Protein AF-A0A017RWL9-F1 (afdb_monomer)

InterPro domains:
  IPR001633 EAL domain [PF00563] (2-41)
  IPR001633 EAL domain [PS50883] (1-55)
  IPR035919 EAL domain superfamily [G3DSA:3.20.20.450] (1-57)
  IPR035919 EAL domain superfamily [SSF141868] (2-52)

Sequence (60 aa):
MNIASKMGIEVIAEGVENKEQYNTLKEIGVEKFQGYYISKPKEMDKLLIDIKKHNSILCL

Secondary structure (DSSP, 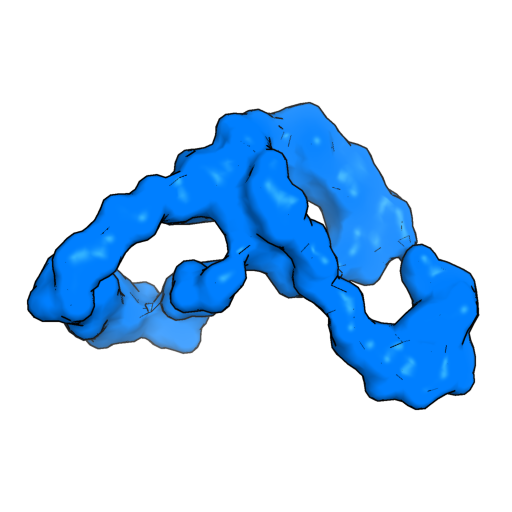8-state):
-HHHHHTT---EE----SHHHHHHHHHTT--EE-STTT-----HHHHHHHHHH-TT----

Foldseek 3Di:
DVVCVVVVHADEAEADQDDVSVVVCVVVPHDHYEHVHLNDDDDPVVVVVVCVVDVDSPHD

Organism: NCBI:txid1403537

Solvent-accessible surface area (backbone atoms only — not comparable to full-atom values): 3716 Å² total; per-residue (Å²): 90,76,68,40,61,76,69,72,47,87,58,71,46,73,74,33,64,43,69,67,59,48,50,54,42,42,74,61,61,52,83,40,64,21,23,59,56,80,49,68,93,67,58,68,73,59,46,54,53,50,40,75,75,35,99,71,70,67,86,106

Structure (mmCIF, N/CA/C/O backbone):
data_AF-A0A017RWL9-F1
#
_entry.id   AF-A0A017RWL9-F1
#
loop_
_atom_site.group_PDB
_atom_site.id
_atom_site.type_symbol
_atom_site.label_atom_id
_atom_site.label_alt_id
_atom_site.label_comp_id
_atom_site.label_asym_id
_atom_site.label_entity_id
_atom_site.label_seq_id
_atom_site.pdbx_PDB_ins_code
_atom_site.Cartn_x
_atom_site.Cartn_y
_atom_site.Cartn_z
_atom_site.occupancy
_atom_site.B_iso_or_equiv
_atom_site.auth_seq_id
_atom_site.auth_comp_id
_atom_site.auth_asym_id
_atom_site.auth_atom_id
_atom_site.pdbx_PDB_model_num
ATOM 1 N N . MET A 1 1 ? -12.542 3.220 8.479 1.00 83.31 1 MET A N 1
ATOM 2 C CA . MET A 1 1 ? -12.999 1.838 8.757 1.00 83.31 1 MET A CA 1
ATOM 3 C C . MET A 1 1 ? -14.463 1.722 9.182 1.00 83.31 1 MET A C 1
ATOM 5 O O . MET A 1 1 ? -15.155 0.915 8.593 1.00 83.31 1 MET A O 1
ATOM 9 N N . ASN A 1 2 ? -14.991 2.540 10.103 1.00 85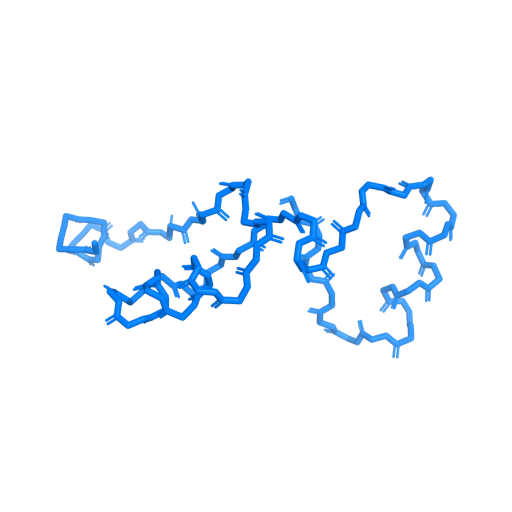.94 2 ASN A N 1
ATOM 10 C CA . ASN A 1 2 ? -16.342 2.383 10.692 1.00 85.94 2 ASN A CA 1
ATOM 11 C C . ASN A 1 2 ? -17.501 2.036 9.715 1.00 85.94 2 ASN A C 1
ATOM 13 O O . ASN A 1 2 ? -18.223 1.076 9.958 1.00 85.94 2 ASN A O 1
ATOM 17 N N . ILE A 1 3 ? -17.676 2.770 8.607 1.00 93.56 3 ILE A N 1
ATOM 18 C CA . ILE A 1 3 ? -18.755 2.494 7.631 1.00 93.56 3 ILE A CA 1
ATOM 19 C C . ILE A 1 3 ? -18.478 1.202 6.854 1.00 93.56 3 ILE A C 1
ATOM 21 O O . ILE A 1 3 ? -19.301 0.294 6.858 1.00 93.56 3 ILE A O 1
ATOM 25 N N . ALA A 1 4 ? -17.302 1.109 6.232 1.00 93.25 4 ALA A N 1
ATOM 2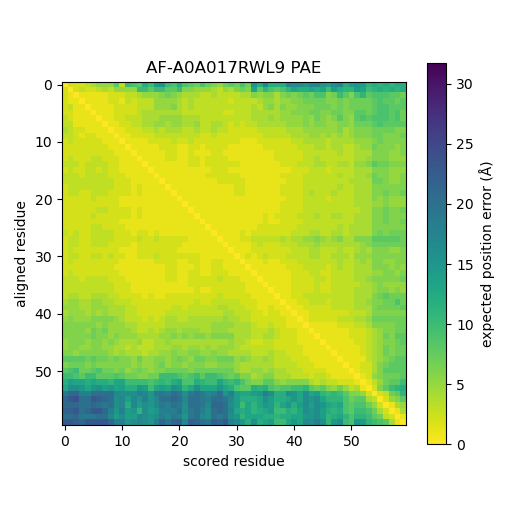6 C CA . ALA A 1 4 ? -16.926 -0.034 5.408 1.00 93.25 4 ALA A CA 1
ATOM 27 C C . ALA A 1 4 ? -16.959 -1.351 6.200 1.00 93.25 4 ALA A C 1
ATOM 29 O O . ALA A 1 4 ? -17.585 -2.309 5.760 1.00 93.25 4 ALA A O 1
ATOM 30 N N . SER A 1 5 ? -16.412 -1.365 7.421 1.00 89.50 5 SER A N 1
ATOM 31 C CA . SER A 1 5 ? -16.438 -2.535 8.304 1.00 89.50 5 SER A CA 1
ATOM 32 C C . SER A 1 5 ? -17.862 -2.963 8.666 1.00 89.50 5 SER A C 1
ATOM 34 O O . SER A 1 5 ? -18.159 -4.152 8.651 1.00 89.50 5 SER A O 1
ATOM 36 N N . LYS A 1 6 ? -18.772 -2.017 8.943 1.00 94.88 6 LYS A N 1
ATOM 37 C CA . LYS A 1 6 ? -20.188 -2.327 9.225 1.00 94.88 6 LYS A CA 1
ATOM 38 C C . LYS A 1 6 ? -20.929 -2.888 8.015 1.00 94.88 6 LYS A C 1
ATOM 40 O O . LYS A 1 6 ? -21.887 -3.632 8.185 1.00 94.88 6 LYS A O 1
ATOM 45 N N . MET A 1 7 ? -20.501 -2.513 6.815 1.00 95.75 7 MET A N 1
ATOM 46 C CA . MET A 1 7 ? -21.090 -2.964 5.557 1.00 95.75 7 MET A CA 1
ATOM 47 C C . MET A 1 7 ? -20.403 -4.213 4.988 1.00 95.75 7 MET A C 1
ATOM 49 O O . MET A 1 7 ? -20.812 -4.686 3.933 1.00 95.75 7 MET A O 1
ATOM 53 N N . GLY A 1 8 ? -19.364 -4.741 5.649 1.00 92.62 8 GLY A N 1
ATOM 54 C CA . GLY A 1 8 ? -18.565 -5.851 5.123 1.00 92.62 8 GLY A CA 1
ATOM 55 C C . GLY A 1 8 ? -17.801 -5.502 3.840 1.00 92.62 8 GLY A C 1
ATOM 56 O O . GLY A 1 8 ? -17.519 -6.383 3.036 1.00 92.62 8 GLY A O 1
ATOM 57 N N . ILE A 1 9 ? -17.502 -4.218 3.623 1.00 94.44 9 ILE A N 1
ATOM 58 C CA . ILE A 1 9 ? -16.775 -3.724 2.452 1.00 94.44 9 ILE A CA 1
ATOM 59 C C . ILE A 1 9 ? -15.280 -3.709 2.763 1.00 94.44 9 ILE A C 1
ATOM 61 O O . ILE A 1 9 ? -14.842 -3.114 3.750 1.00 94.44 9 ILE A O 1
ATOM 65 N N . GLU A 1 10 ? -14.493 -4.319 1.883 1.00 91.50 10 GLU A N 1
ATOM 66 C CA . GLU A 1 10 ? -13.037 -4.230 1.928 1.00 91.50 10 GLU A CA 1
ATOM 67 C C . GLU A 1 10 ? -12.559 -2.856 1.444 1.00 91.50 10 GLU A C 1
ATOM 69 O O . GLU A 1 10 ? -13.049 -2.323 0.448 1.00 91.50 10 GLU A O 1
ATOM 74 N N . VAL A 1 11 ? -11.571 -2.289 2.138 1.00 92.56 11 VAL A N 1
ATOM 75 C CA . VAL A 1 11 ? -10.972 -0.992 1.795 1.00 92.56 11 VAL A CA 1
ATOM 76 C C . VAL A 1 11 ? -9.524 -1.196 1.372 1.00 92.56 11 VAL A C 1
ATOM 78 O O . VAL A 1 11 ? -8.760 -1.865 2.070 1.00 92.56 11 VAL A O 1
ATOM 81 N N . ILE A 1 12 ? -9.148 -0.569 0.258 1.00 94.12 12 ILE A N 1
ATOM 82 C CA . ILE A 1 12 ? -7.765 -0.412 -0.189 1.00 94.12 12 ILE A CA 1
ATOM 83 C C . ILE A 1 12 ? -7.359 1.058 -0.080 1.00 94.12 12 ILE A C 1
ATOM 85 O O . ILE A 1 12 ? -8.130 1.946 -0.443 1.00 94.12 12 ILE A O 1
ATOM 89 N N . ALA A 1 13 ? -6.165 1.319 0.450 1.00 94.94 13 ALA A N 1
ATOM 90 C CA . ALA A 1 13 ? -5.542 2.634 0.357 1.00 94.94 13 ALA A CA 1
ATOM 91 C C . ALA A 1 13 ? -4.579 2.669 -0.834 1.00 94.94 13 ALA A C 1
ATOM 93 O O . ALA A 1 13 ? -3.566 1.970 -0.829 1.00 94.94 13 ALA A O 1
ATOM 94 N N . GLU A 1 14 ? -4.898 3.492 -1.828 1.00 96.06 14 GLU A N 1
ATOM 95 C CA . GLU A 1 14 ? -4.082 3.725 -3.022 1.00 96.06 14 GLU A CA 1
ATOM 96 C C . GLU A 1 14 ? -3.164 4.943 -2.840 1.00 96.06 14 GLU A C 1
ATOM 98 O O . GLU A 1 14 ? -3.487 5.879 -2.105 1.00 96.06 14 GLU A O 1
ATOM 103 N N . GLY A 1 15 ? -2.009 4.938 -3.509 1.00 94.75 15 GLY A N 1
ATOM 104 C CA . GLY A 1 15 ? -1.048 6.045 -3.459 1.00 94.75 15 GLY A CA 1
ATOM 105 C C . GLY A 1 15 ? -0.210 6.140 -2.176 1.00 94.75 15 GLY A C 1
ATOM 106 O O . GLY A 1 15 ? 0.214 7.229 -1.804 1.00 94.75 15 GLY A O 1
ATOM 107 N N . VAL A 1 16 ? 0.057 5.029 -1.481 1.00 96.62 16 VAL A N 1
ATOM 108 C CA . VAL A 1 16 ? 0.956 5.014 -0.310 1.00 96.62 16 VAL A CA 1
ATOM 109 C C . VAL A 1 16 ?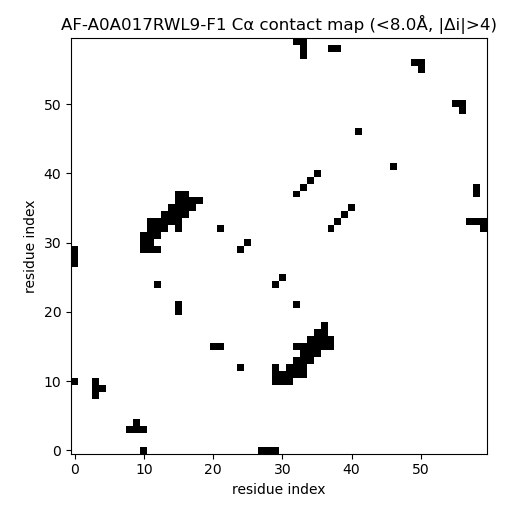 2.422 5.096 -0.749 1.00 96.62 16 VAL A C 1
ATOM 111 O O . VAL A 1 16 ? 2.987 4.151 -1.304 1.00 96.62 16 VAL A O 1
ATOM 114 N N . GLU A 1 17 ? 3.068 6.223 -0.479 1.00 97.50 17 GLU A N 1
ATOM 115 C CA . GLU A 1 17 ? 4.418 6.541 -0.957 1.00 97.50 17 GLU A CA 1
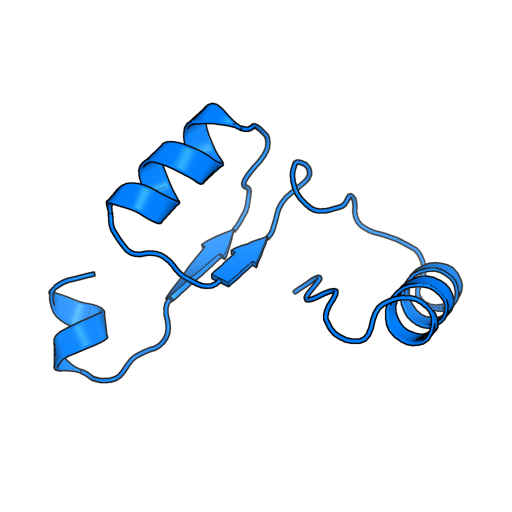ATOM 116 C C . GLU A 1 17 ? 5.499 6.393 0.116 1.00 97.50 17 GLU A C 1
ATOM 118 O O . GLU A 1 17 ? 6.671 6.203 -0.217 1.00 97.50 17 GLU A O 1
ATOM 123 N N . ASN A 1 18 ? 5.130 6.421 1.402 1.00 97.69 18 ASN A N 1
ATOM 124 C CA . ASN A 1 18 ? 6.091 6.307 2.498 1.00 97.69 18 ASN A CA 1
ATOM 125 C C . ASN A 1 18 ? 5.577 5.530 3.728 1.00 97.69 18 ASN A C 1
ATOM 127 O O . ASN A 1 18 ? 4.397 5.203 3.868 1.00 97.69 18 ASN A O 1
ATOM 131 N N . LYS A 1 19 ? 6.511 5.237 4.644 1.00 97.75 19 LYS A N 1
ATOM 132 C CA . LYS A 1 19 ? 6.275 4.449 5.864 1.00 97.75 19 LYS A CA 1
ATOM 133 C C . LYS A 1 19 ? 5.313 5.121 6.846 1.00 97.75 19 LYS A C 1
ATOM 135 O O . LYS A 1 19 ? 4.575 4.426 7.535 1.00 97.75 19 LYS A O 1
ATOM 140 N N . GLU A 1 20 ? 5.329 6.447 6.934 1.00 98.44 20 GLU A N 1
ATOM 141 C CA . GLU A 1 20 ? 4.468 7.196 7.855 1.00 98.44 20 GLU A CA 1
ATOM 142 C C . GLU A 1 20 ? 2.994 7.086 7.448 1.00 98.44 20 GLU A C 1
ATOM 144 O O . GLU A 1 20 ? 2.143 6.768 8.282 1.00 98.44 20 GLU A O 1
ATOM 149 N N . GLN A 1 21 ? 2.707 7.239 6.151 1.00 98.25 21 GLN A N 1
ATOM 150 C CA . GLN A 1 21 ? 1.376 7.018 5.580 1.00 98.25 21 GLN A CA 1
ATOM 151 C C . GLN A 1 21 ? 0.907 5.581 5.819 1.00 98.25 21 GLN A C 1
ATOM 153 O O . GLN A 1 21 ? -0.203 5.368 6.306 1.00 98.25 21 GLN A O 1
ATOM 158 N N . TYR A 1 22 ? 1.766 4.597 5.526 1.00 97.31 22 TYR A N 1
ATOM 159 C CA . TYR A 1 22 ? 1.461 3.184 5.758 1.00 97.31 22 TYR A CA 1
ATOM 160 C C . TYR A 1 22 ? 1.104 2.911 7.224 1.00 97.31 22 TYR A C 1
ATOM 162 O O . TYR A 1 22 ? 0.069 2.309 7.498 1.00 97.31 22 TYR A O 1
ATOM 170 N N . ASN A 1 23 ? 1.932 3.379 8.163 1.00 98.12 23 ASN A N 1
ATOM 171 C CA . ASN A 1 23 ? 1.706 3.174 9.592 1.00 98.12 23 ASN A CA 1
ATOM 172 C C . ASN A 1 23 ? 0.396 3.823 10.051 1.00 98.12 23 ASN A C 1
ATOM 174 O O . ASN A 1 23 ? -0.418 3.151 10.676 1.00 98.12 23 ASN A O 1
ATOM 178 N N . THR A 1 24 ? 0.152 5.077 9.666 1.00 98.06 24 THR A N 1
ATOM 179 C CA . THR A 1 24 ? -1.082 5.799 10.013 1.00 98.06 24 THR A CA 1
ATOM 180 C C . THR A 1 24 ? -2.327 5.061 9.515 1.00 98.06 24 THR A C 1
ATOM 182 O O . THR A 1 24 ? -3.277 4.830 10.260 1.00 98.06 24 THR A O 1
ATOM 185 N N . LEU A 1 25 ? -2.331 4.646 8.246 1.00 96.25 25 LEU A N 1
ATOM 186 C CA . LEU A 1 25 ? -3.467 3.944 7.645 1.00 96.25 25 LEU A CA 1
ATOM 187 C C . LEU A 1 25 ? -3.674 2.555 8.263 1.00 96.25 25 LEU A C 1
ATOM 189 O O . LEU A 1 25 ? -4.814 2.137 8.476 1.00 96.25 25 LEU A O 1
ATOM 193 N N . LYS A 1 26 ? -2.581 1.866 8.600 1.00 95.12 26 LYS A N 1
ATOM 194 C CA . LYS A 1 26 ? -2.612 0.583 9.304 1.00 95.12 26 LYS A CA 1
ATOM 195 C C . LYS A 1 26 ? -3.191 0.715 10.711 1.00 95.12 26 LYS A C 1
A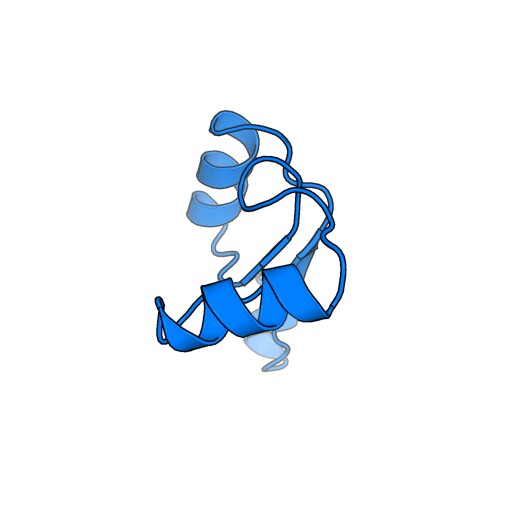TOM 197 O O . LYS A 1 26 ? -4.016 -0.106 11.095 1.00 95.12 26 LYS A O 1
ATOM 202 N N . GLU A 1 27 ? -2.814 1.751 11.456 1.00 97.06 27 GLU A N 1
ATOM 203 C CA . GLU A 1 27 ? -3.360 2.042 12.790 1.00 97.06 27 GLU A CA 1
ATOM 204 C C . GLU A 1 27 ? -4.864 2.347 12.746 1.00 97.06 27 GLU A C 1
ATOM 206 O O . GLU A 1 27 ? -5.607 1.952 13.642 1.00 97.06 27 GLU A O 1
ATOM 211 N N . ILE A 1 28 ? -5.338 2.982 11.669 1.00 93.94 28 ILE A N 1
ATOM 212 C CA . ILE A 1 28 ? -6.766 3.260 11.443 1.00 93.94 28 ILE A CA 1
ATOM 213 C C . ILE A 1 28 ? -7.534 1.994 11.005 1.00 93.94 28 ILE A C 1
ATOM 215 O O . ILE A 1 28 ? -8.769 1.994 11.007 1.00 93.94 28 ILE A O 1
ATOM 219 N N . GLY A 1 29 ? -6.826 0.905 10.683 1.00 92.31 29 GLY A N 1
ATOM 220 C CA . GLY A 1 29 ? -7.381 -0.414 10.377 1.00 92.31 29 GLY A CA 1
ATOM 221 C C . GLY A 1 29 ? -7.510 -0.730 8.887 1.00 92.31 29 GLY A C 1
ATOM 222 O O . GLY A 1 29 ? -8.291 -1.604 8.529 1.00 92.31 29 GLY A O 1
ATOM 223 N N . VAL A 1 30 ? -6.797 -0.025 8.004 1.00 94.19 30 VAL A N 1
ATOM 224 C CA . VAL A 1 30 ? -6.717 -0.412 6.586 1.00 94.19 30 VAL A CA 1
ATOM 225 C C . VAL A 1 30 ? -5.867 -1.679 6.448 1.00 94.19 30 VAL A C 1
ATOM 227 O O . VAL A 1 30 ? -4.804 -1.789 7.057 1.00 94.19 30 VAL A O 1
ATOM 230 N N . GLU A 1 31 ? -6.324 -2.629 5.631 1.00 91.19 31 GLU A N 1
ATOM 231 C CA . GLU A 1 31 ? -5.674 -3.939 5.467 1.00 91.19 31 GLU A CA 1
ATOM 232 C C . GLU A 1 31 ? -5.027 -4.130 4.088 1.00 91.19 31 GLU A C 1
ATOM 234 O O . GLU A 1 31 ? -4.073 -4.899 3.957 1.00 91.19 31 GLU A O 1
ATOM 239 N N . LYS A 1 32 ? -5.510 -3.418 3.061 1.00 92.25 32 LYS A N 1
ATOM 240 C CA . LYS A 1 32 ? -4.993 -3.488 1.688 1.00 92.25 32 LYS A CA 1
ATOM 241 C C . LYS A 1 32 ? -4.370 -2.157 1.287 1.00 92.25 32 LYS A C 1
ATOM 243 O O . LYS A 1 32 ? -4.919 -1.094 1.571 1.00 92.25 32 LYS A O 1
ATOM 248 N N . PHE A 1 33 ? -3.230 -2.222 0.609 1.00 93.31 33 PHE A N 1
ATOM 249 C CA . PHE A 1 33 ? -2.427 -1.050 0.278 1.00 93.31 33 PHE A CA 1
ATOM 250 C C . PHE A 1 33 ? -1.858 -1.162 -1.129 1.00 93.31 33 PHE A C 1
ATOM 252 O O . PHE A 1 33 ? -1.374 -2.223 -1.519 1.00 93.31 33 PHE A O 1
ATOM 259 N N . GLN A 1 34 ? -1.824 -0.034 -1.823 1.00 94.00 34 GLN A N 1
ATOM 260 C CA . GLN A 1 34 ? -1.107 0.157 -3.071 1.00 94.00 34 GLN A CA 1
ATOM 261 C C . GLN A 1 34 ? -0.326 1.461 -2.998 1.00 94.00 34 GLN A C 1
ATOM 263 O O . GLN A 1 34 ? -0.813 2.479 -2.514 1.00 94.00 34 GLN A O 1
ATOM 268 N N . GLY A 1 35 ? 0.893 1.443 -3.519 1.00 93.62 35 GLY A N 1
ATOM 269 C CA . GLY A 1 35 ? 1.662 2.649 -3.771 1.00 93.62 35 GLY A CA 1
ATOM 270 C C . GLY A 1 35 ? 3.152 2.362 -3.843 1.00 93.62 35 GLY A C 1
ATOM 271 O O . GLY A 1 35 ? 3.598 1.228 -3.650 1.00 93.62 35 GLY A O 1
ATOM 272 N N . TYR A 1 36 ? 3.936 3.401 -4.119 1.00 94.12 36 TYR A N 1
ATOM 273 C CA . TYR A 1 36 ? 5.375 3.274 -4.361 1.00 94.12 36 TYR A CA 1
ATOM 274 C C . TYR A 1 36 ? 6.160 2.788 -3.140 1.00 94.12 36 TYR A C 1
ATOM 276 O O . TYR A 1 36 ? 7.246 2.235 -3.318 1.00 94.12 36 TYR A O 1
ATOM 284 N N . TYR A 1 37 ? 5.610 2.937 -1.931 1.00 94.19 37 TYR A N 1
ATOM 285 C CA . TYR A 1 37 ? 6.176 2.339 -0.723 1.00 94.19 37 TYR A CA 1
ATOM 286 C C . TYR A 1 37 ? 6.158 0.805 -0.764 1.00 94.19 37 TYR A C 1
ATOM 288 O O . TYR A 1 37 ? 7.066 0.161 -0.241 1.00 94.19 37 TYR A O 1
ATOM 296 N N . ILE A 1 38 ? 5.136 0.223 -1.398 1.00 90.50 38 ILE A N 1
ATOM 297 C CA . ILE A 1 38 ? 4.957 -1.227 -1.537 1.00 90.50 38 ILE A CA 1
ATOM 298 C C . ILE A 1 38 ? 5.704 -1.726 -2.777 1.00 90.50 38 ILE A C 1
ATOM 300 O O . ILE A 1 38 ? 6.546 -2.623 -2.712 1.00 90.50 38 ILE A O 1
ATOM 304 N N . SER A 1 39 ? 5.396 -1.136 -3.931 1.00 89.56 39 SER A N 1
ATOM 305 C CA . SER A 1 39 ? 6.081 -1.393 -5.193 1.00 89.56 39 SER A CA 1
ATOM 306 C C . SER A 1 39 ? 5.754 -0.308 -6.203 1.00 89.56 39 SER A C 1
ATOM 308 O O . SER A 1 39 ? 4.625 0.169 -6.288 1.00 89.56 39 SER A O 1
ATOM 310 N N . LYS A 1 40 ? 6.733 0.032 -7.038 1.00 90.44 40 LYS A N 1
ATOM 311 C CA . LYS A 1 40 ? 6.468 0.804 -8.254 1.00 90.44 40 LYS A CA 1
ATOM 312 C C . LYS A 1 40 ? 5.726 -0.067 -9.280 1.00 90.44 40 LYS A C 1
ATOM 314 O O . LYS A 1 40 ? 5.937 -1.283 -9.271 1.00 90.44 40 LYS A O 1
ATOM 319 N N . PRO A 1 41 ? 4.941 0.531 -10.196 1.00 89.56 41 PRO A N 1
ATOM 320 C CA . PRO A 1 41 ? 4.428 -0.152 -11.374 1.00 89.56 41 PRO A CA 1
ATOM 321 C C . PRO A 1 41 ? 5.555 -0.849 -12.133 1.00 89.56 41 PRO A C 1
ATOM 323 O O . PRO A 1 41 ? 6.673 -0.335 -12.245 1.00 89.56 41 PRO A O 1
ATOM 326 N N . LYS A 1 42 ? 5.262 -2.047 -12.626 1.00 88.56 42 LYS A N 1
ATOM 327 C CA . LYS A 1 42 ? 6.212 -2.914 -13.318 1.00 88.56 42 LYS A CA 1
ATOM 328 C C . LYS A 1 42 ? 5.571 -3.441 -14.587 1.00 88.56 42 LYS A C 1
ATOM 330 O O . LYS A 1 42 ? 4.362 -3.632 -14.648 1.00 88.56 42 LYS A O 1
ATOM 335 N N . GLU A 1 43 ? 6.422 -3.748 -15.555 1.00 93.88 43 GLU A N 1
ATOM 336 C CA . GLU A 1 43 ? 6.036 -4.547 -16.713 1.00 93.88 43 GLU A CA 1
ATOM 337 C C . GLU A 1 43 ? 5.489 -5.907 -16.277 1.00 93.88 43 GLU A C 1
ATOM 339 O O . GLU A 1 43 ? 5.970 -6.490 -15.296 1.00 93.88 43 GLU A O 1
ATOM 344 N N . MET A 1 44 ? 4.532 -6.431 -17.044 1.00 90.19 44 MET A N 1
ATOM 345 C CA . MET A 1 44 ? 3.824 -7.675 -16.730 1.00 90.19 44 MET A CA 1
ATOM 346 C C . MET A 1 44 ? 4.786 -8.833 -16.440 1.00 90.19 44 MET A C 1
ATOM 348 O O . MET A 1 44 ? 4.666 -9.491 -15.411 1.00 90.19 44 MET A O 1
ATOM 352 N N . ASP A 1 45 ? 5.803 -9.037 -17.278 1.00 94.19 45 ASP A N 1
ATOM 353 C CA . ASP A 1 45 ? 6.759 -10.138 -17.100 1.00 94.19 45 ASP A CA 1
ATOM 354 C C . ASP A 1 45 ? 7.525 -10.043 -15.776 1.00 94.19 45 ASP A C 1
ATOM 356 O O . ASP A 1 45 ? 7.748 -11.047 -15.096 1.00 94.19 45 ASP A O 1
ATOM 360 N N . LYS A 1 46 ? 7.893 -8.822 -15.369 1.00 90.12 46 LYS A N 1
ATOM 361 C CA . LYS A 1 46 ? 8.590 -8.576 -14.100 1.00 90.12 46 LYS A CA 1
ATOM 362 C C . LYS A 1 46 ? 7.657 -8.820 -12.918 1.00 90.12 46 LYS A C 1
ATOM 364 O O . LYS A 1 46 ? 8.065 -9.453 -11.947 1.00 90.12 46 LYS A O 1
ATOM 369 N N . LEU A 1 47 ? 6.407 -8.370 -13.023 1.00 87.75 47 LEU A N 1
ATOM 370 C CA . LEU A 1 47 ? 5.387 -8.617 -12.009 1.00 87.75 47 LEU A CA 1
ATOM 371 C C . LEU A 1 47 ? 5.121 -10.122 -11.834 1.0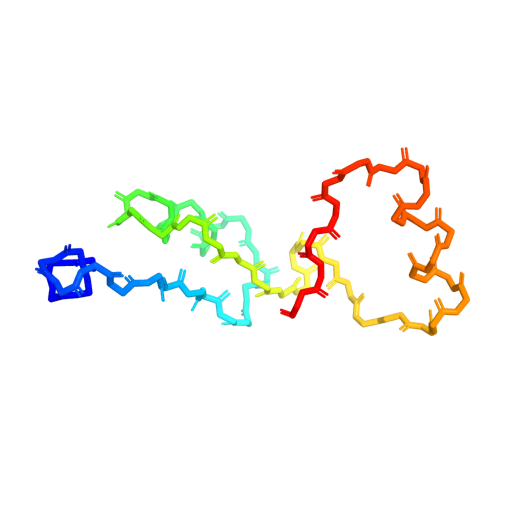0 87.75 47 LEU A C 1
ATOM 373 O O . LEU A 1 47 ? 5.096 -10.612 -10.707 1.00 87.75 47 LEU A O 1
ATOM 377 N N . LEU A 1 48 ? 4.998 -10.874 -12.932 1.00 88.75 48 LEU A N 1
ATOM 378 C CA . LEU A 1 48 ? 4.782 -12.324 -12.900 1.00 88.75 48 LEU A CA 1
ATOM 379 C C . LEU A 1 48 ? 5.944 -13.073 -12.237 1.00 88.75 48 LEU A C 1
ATOM 381 O O . LEU A 1 48 ? 5.718 -14.057 -11.531 1.00 88.75 48 LEU A O 1
ATOM 385 N N . ILE A 1 49 ? 7.184 -12.624 -12.446 1.00 88.56 49 ILE A N 1
ATOM 386 C CA . ILE A 1 49 ? 8.358 -13.180 -11.762 1.00 88.56 49 ILE A CA 1
ATOM 387 C C . ILE A 1 49 ? 8.273 -12.927 -10.252 1.00 88.56 49 ILE A C 1
ATOM 389 O O . ILE A 1 49 ? 8.537 -13.840 -9.469 1.00 88.56 49 ILE A O 1
ATOM 393 N N . ASP A 1 50 ? 7.895 -11.719 -9.838 1.00 84.06 50 ASP A N 1
ATOM 394 C CA . ASP A 1 50 ? 7.814 -11.347 -8.424 1.00 84.06 50 ASP A CA 1
ATOM 395 C C . ASP A 1 50 ? 6.687 -12.091 -7.692 1.00 84.06 50 ASP A C 1
ATOM 397 O O . ASP A 1 50 ? 6.917 -12.617 -6.603 1.00 84.06 50 ASP A O 1
ATOM 401 N N . ILE A 1 51 ? 5.511 -12.229 -8.316 1.00 84.31 51 ILE A N 1
ATOM 402 C CA . ILE A 1 51 ? 4.384 -13.011 -7.773 1.00 84.31 51 ILE A CA 1
ATOM 403 C C . ILE A 1 51 ? 4.766 -14.490 -7.612 1.00 84.31 51 ILE A C 1
ATOM 405 O O . ILE A 1 51 ? 4.430 -15.113 -6.609 1.00 84.31 51 ILE A O 1
ATOM 409 N N . LYS A 1 52 ? 5.518 -15.071 -8.558 1.00 85.00 52 LYS A N 1
ATOM 410 C CA . LYS A 1 52 ? 5.999 -16.461 -8.435 1.00 85.00 52 LYS A CA 1
ATOM 411 C C . LYS A 1 52 ? 7.014 -16.645 -7.303 1.00 85.00 52 LYS A C 1
ATOM 413 O O . LYS A 1 52 ? 7.116 -17.738 -6.756 1.00 85.00 52 LYS A O 1
ATOM 418 N N . LYS A 1 53 ? 7.788 -15.605 -6.979 1.00 81.00 53 LYS A N 1
ATOM 419 C CA . LYS A 1 53 ? 8.778 -15.626 -5.888 1.00 81.00 53 LYS A CA 1
ATOM 420 C C . LYS A 1 53 ? 8.145 -15.392 -4.519 1.00 81.00 53 LYS A C 1
ATOM 422 O O . LYS A 1 53 ? 8.651 -15.900 -3.521 1.00 81.00 53 LYS A O 1
ATOM 427 N N . HIS A 1 54 ? 7.064 -14.623 -4.470 1.00 73.06 54 HIS A N 1
ATOM 428 C CA . HIS A 1 54 ? 6.398 -14.224 -3.241 1.00 73.06 54 HIS A CA 1
ATOM 429 C C . HIS A 1 54 ? 4.900 -14.513 -3.362 1.00 73.06 54 HIS A C 1
ATOM 431 O O . HIS A 1 54 ? 4.190 -13.779 -4.043 1.00 73.06 54 HIS A O 1
ATOM 437 N N . ASN A 1 55 ? 4.412 -15.528 -2.636 1.00 57.12 55 ASN A N 1
ATOM 438 C CA . ASN A 1 55 ? 3.003 -15.968 -2.583 1.00 57.12 55 ASN A CA 1
ATOM 439 C C . ASN A 1 55 ? 1.981 -14.885 -2.139 1.00 57.12 55 ASN A C 1
ATOM 441 O O . ASN A 1 55 ? 0.840 -15.215 -1.827 1.00 57.12 55 ASN A O 1
ATOM 445 N N . SER A 1 56 ? 2.364 -13.609 -2.046 1.00 56.19 56 SER A N 1
ATOM 446 C CA . SER A 1 56 ? 1.562 -1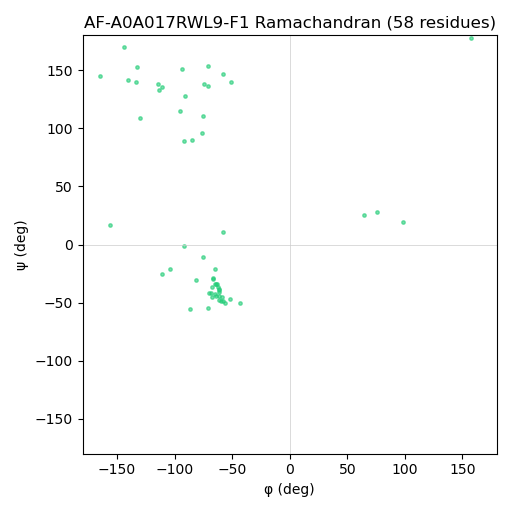2.554 -1.422 1.00 56.19 56 SER A CA 1
ATOM 447 C C . SER A 1 56 ? 1.858 -11.121 -1.894 1.00 56.19 56 SER A C 1
ATOM 449 O O . SER A 1 56 ? 1.435 -10.178 -1.226 1.00 56.19 56 SER A O 1
ATOM 451 N N . ILE A 1 57 ? 2.530 -10.898 -3.036 1.00 55.81 57 ILE A N 1
ATOM 452 C CA . ILE A 1 57 ? 2.625 -9.528 -3.580 1.00 55.81 57 ILE A CA 1
ATOM 453 C C . ILE A 1 57 ? 1.291 -9.157 -4.227 1.00 55.81 57 ILE A C 1
ATOM 455 O O . ILE A 1 57 ? 1.026 -9.475 -5.385 1.00 55.81 57 ILE A O 1
ATOM 459 N N . LEU A 1 58 ? 0.452 -8.463 -3.462 1.00 51.47 58 LEU A N 1
ATOM 460 C CA . LEU A 1 58 ? -0.690 -7.737 -3.994 1.00 51.47 58 LEU A CA 1
ATOM 461 C C . LEU A 1 58 ? -0.198 -6.357 -4.454 1.00 51.47 58 LEU A C 1
ATOM 463 O O . LEU A 1 58 ? -0.142 -5.410 -3.676 1.00 51.47 58 LEU A O 1
ATOM 467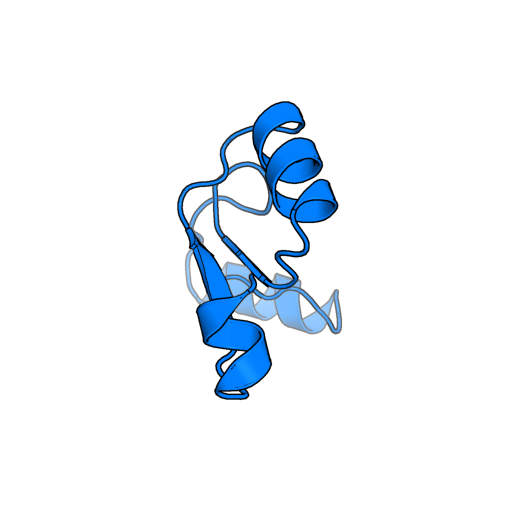 N N . CYS A 1 59 ? 0.217 -6.271 -5.716 1.00 51.75 59 CYS A N 1
ATOM 468 C CA . CYS A 1 59 ? 0.262 -5.009 -6.451 1.00 51.75 59 CYS A CA 1
ATOM 469 C C . CYS A 1 59 ? -1.079 -4.874 -7.168 1.00 51.75 59 CYS A C 1
ATOM 471 O O . CYS A 1 59 ? -1.219 -5.385 -8.278 1.00 51.75 59 CYS A O 1
ATOM 473 N N . LEU A 1 60 ? -2.066 -4.267 -6.513 1.00 43.31 60 LEU A N 1
ATOM 474 C CA . LEU A 1 60 ? -3.256 -3.768 -7.199 1.00 43.31 60 LEU A CA 1
ATOM 475 C C . LEU A 1 60 ? -3.135 -2.277 -7.295 1.00 43.31 60 LEU A C 1
ATOM 477 O O . LEU A 1 60 ? -3.281 -1.655 -6.235 1.00 43.31 60 LEU A O 1
#

Nearest PDB structures (foldseek):
  5mfu-assembly1_A  TM=9.020E-01  e=1.384E-02  Pseudomonas aeruginosa
  4q6j-assembly1_B  TM=8.684E-01  e=1.040E-02  Listeria monocytogenes EGD-e
  8arv-assembly1_B  TM=8.575E-01  e=1.117E-02  Pseudomonas aeruginosa PAO1
  6hq5-assembly1_B  TM=9.455E-01  e=2.631E-02  Bdellovibrio bacteriovorus HD100
  2r6o-assembly1_B  TM=8.563E-01  e=1.977E-02  Thiobacillus denitrificans ATCC 25259

Mean predicted aligned error: 4.74 Å

pLDDT: mean 88.23, std 12.84, range [43.31, 98.44]

Radius of gyration: 13.23 Å; Cα contacts (8 Å, |Δi|>4): 59; chains: 1; bounding box: 30×24×30 Å